Protein AF-A0A820Y5J4-F1 (afdb_monomer_lite)

Sequence (130 aa):
MVLKPSIIKQIATENGFNLQPPRTRYVDPTDKLILEEESQRIELNGNIDINQFVTGIVIAVHGYENDRGVFIVKDYCFKDLSIPKTLSPPKEDKYILFASGFLLSESSVIFNQLECLVNSLTQPTNIQSE

Structure (mmCIF, N/CA/C/O backbone):
data_AF-A0A820Y5J4-F1
#
_entry.id   AF-A0A820Y5J4-F1
#
loop_
_atom_site.group_PDB
_atom_site.id
_atom_site.type_symbol
_atom_site.label_atom_id
_atom_site.label_alt_id
_atom_site.label_comp_id
_atom_site.label_asym_id
_atom_site.label_entity_id
_atom_site.label_seq_id
_atom_site.pdbx_PDB_ins_code
_atom_site.Cartn_x
_atom_site.Cartn_y
_atom_site.Cartn_z
_atom_site.occupancy
_atom_site.B_iso_or_equiv
_atom_site.auth_seq_id
_atom_site.auth_comp_id
_atom_site.auth_asym_id
_atom_site.auth_atom_id
_atom_site.pdbx_PDB_model_num
ATOM 1 N N . MET A 1 1 ? 6.066 6.875 -13.560 1.00 80.50 1 MET A N 1
ATOM 2 C CA . MET A 1 1 ? 6.042 7.743 -12.358 1.00 80.50 1 MET A CA 1
ATOM 3 C C . MET A 1 1 ? 6.378 9.188 -12.710 1.00 80.50 1 MET A C 1
ATOM 5 O O . MET A 1 1 ? 7.382 9.728 -12.249 1.00 80.50 1 MET A O 1
ATOM 9 N N . VAL A 1 2 ? 5.555 9.832 -13.541 1.00 85.88 2 VAL A N 1
ATOM 10 C CA . VAL A 1 2 ? 5.797 11.224 -13.973 1.00 8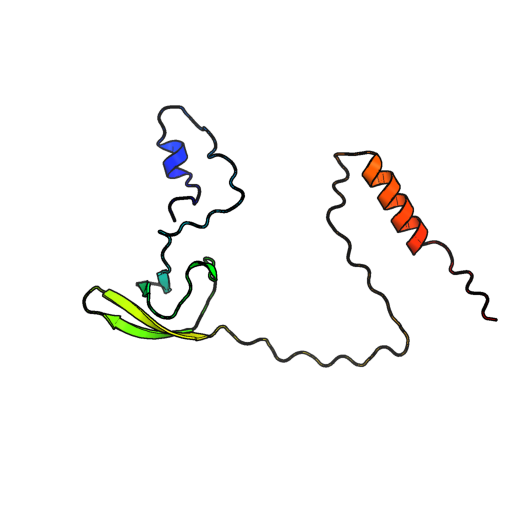5.88 2 VAL A CA 1
ATOM 11 C C . VAL A 1 2 ? 5.416 12.220 -12.876 1.00 85.88 2 VAL A C 1
ATOM 13 O O . VAL A 1 2 ? 6.133 13.196 -12.653 1.00 85.88 2 VAL A O 1
ATOM 16 N N . LEU A 1 3 ? 4.324 11.941 -12.160 1.00 89.50 3 LEU A N 1
ATOM 17 C CA . LEU A 1 3 ? 3.755 12.831 -11.145 1.00 89.50 3 LEU A CA 1
ATOM 18 C C . LEU A 1 3 ? 4.460 12.752 -9.784 1.00 89.50 3 LEU A C 1
ATOM 20 O O . LEU A 1 3 ? 4.257 13.637 -8.950 1.00 89.50 3 LEU A O 1
ATOM 24 N N . LYS A 1 4 ? 5.289 11.723 -9.552 1.00 89.88 4 LYS A N 1
ATOM 25 C CA . LYS A 1 4 ? 6.050 11.554 -8.307 1.00 89.88 4 LYS A CA 1
ATOM 26 C C . LYS A 1 4 ? 7.000 12.746 -8.102 1.00 89.88 4 LYS A C 1
ATOM 28 O O . LYS A 1 4 ? 7.814 13.025 -8.991 1.00 89.88 4 LYS A O 1
ATOM 33 N N . PRO A 1 5 ? 6.952 13.425 -6.941 1.00 89.38 5 PRO A N 1
ATOM 34 C CA . PRO A 1 5 ? 7.845 14.537 -6.661 1.00 89.38 5 PRO A CA 1
ATOM 35 C C . PRO A 1 5 ? 9.298 14.059 -6.596 1.00 89.38 5 PRO A C 1
ATOM 37 O O . PRO A 1 5 ? 9.600 12.949 -6.160 1.00 89.38 5 PRO A O 1
ATOM 40 N N . SER A 1 6 ? 10.210 14.910 -7.055 1.00 87.19 6 SER A N 1
ATOM 41 C CA . SER A 1 6 ? 11.637 14.611 -7.146 1.00 87.19 6 SER A CA 1
ATOM 42 C C . SER A 1 6 ? 12.437 15.819 -6.690 1.00 87.19 6 SER A C 1
ATOM 44 O O . SER A 1 6 ? 12.337 16.895 -7.284 1.00 87.19 6 SER A O 1
ATOM 46 N N . ILE A 1 7 ? 13.257 15.607 -5.659 1.00 86.94 7 ILE A N 1
ATOM 47 C CA . ILE A 1 7 ? 14.169 16.619 -5.114 1.00 86.94 7 ILE A CA 1
ATOM 48 C C . ILE A 1 7 ? 15.174 17.051 -6.191 1.00 86.94 7 ILE A C 1
ATOM 50 O O . ILE A 1 7 ? 15.429 18.237 -6.352 1.00 86.94 7 ILE A O 1
ATOM 54 N N . ILE A 1 8 ? 15.676 16.111 -6.999 1.00 86.19 8 ILE A N 1
ATOM 55 C CA . ILE A 1 8 ? 16.609 16.419 -8.092 1.00 86.19 8 ILE A CA 1
ATOM 56 C C . ILE A 1 8 ? 15.966 17.347 -9.127 1.00 86.19 8 ILE A C 1
ATOM 58 O O . ILE A 1 8 ? 16.567 18.352 -9.494 1.00 86.19 8 ILE A O 1
ATOM 62 N N . LYS A 1 9 ? 14.723 17.072 -9.553 1.00 83.38 9 LYS A N 1
ATOM 63 C CA . LYS A 1 9 ? 13.996 17.966 -10.478 1.00 83.38 9 LYS A CA 1
ATOM 64 C C . LYS A 1 9 ? 13.747 19.347 -9.867 1.00 83.38 9 LYS A C 1
ATOM 66 O O . LYS A 1 9 ? 13.798 20.347 -10.573 1.00 83.38 9 LYS A O 1
ATOM 71 N N . GLN A 1 10 ? 13.482 19.398 -8.564 1.00 79.25 10 GLN A N 1
ATOM 72 C CA . GLN A 1 10 ? 13.271 20.649 -7.842 1.00 79.25 10 GLN A CA 1
ATOM 73 C C . GLN A 1 10 ? 14.546 21.503 -7.799 1.00 79.25 10 GLN A C 1
ATOM 75 O O . GLN A 1 10 ? 14.477 22.694 -8.072 1.00 79.25 10 GLN A O 1
ATOM 80 N N . ILE A 1 11 ? 15.702 20.898 -7.506 1.00 82.31 11 ILE A N 1
ATOM 81 C CA . ILE A 1 11 ? 16.999 21.593 -7.473 1.00 82.31 11 ILE A CA 1
ATOM 82 C C . ILE A 1 11 ? 17.437 22.025 -8.878 1.00 82.31 11 ILE A C 1
ATOM 84 O O . ILE A 1 11 ? 18.002 23.099 -9.039 1.00 82.31 11 ILE A O 1
ATOM 88 N N . ALA A 1 12 ? 17.171 21.205 -9.897 1.00 82.31 12 ALA A N 1
ATOM 89 C CA . ALA A 1 12 ? 17.562 21.486 -11.277 1.00 82.31 12 ALA A CA 1
ATOM 90 C C . ALA A 1 12 ? 16.776 22.640 -11.932 1.00 82.31 12 ALA A C 1
ATOM 92 O O . ALA A 1 12 ? 17.120 23.059 -13.033 1.00 82.31 12 ALA A O 1
ATOM 93 N N . THR A 1 13 ? 15.712 23.140 -11.298 1.00 73.12 13 THR A N 1
ATOM 94 C CA . THR A 1 13 ? 14.913 24.243 -11.843 1.00 73.12 13 THR A CA 1
ATOM 95 C C . THR A 1 13 ? 15.603 25.577 -11.544 1.00 73.12 13 THR A C 1
ATOM 97 O O . THR A 1 13 ? 15.842 25.909 -10.386 1.00 73.12 13 THR A O 1
ATOM 100 N N . GLU A 1 14 ? 15.885 26.363 -12.586 1.00 65.56 14 GLU A N 1
ATOM 101 C CA . GLU A 1 14 ? 16.696 27.598 -12.542 1.00 65.56 14 GLU A CA 1
ATOM 102 C C . GLU A 1 14 ? 16.173 28.683 -11.574 1.00 65.56 14 GLU A C 1
ATOM 104 O O . GLU A 1 14 ? 16.929 29.548 -11.141 1.00 65.56 14 GLU A O 1
ATOM 109 N N . ASN A 1 15 ? 14.899 28.611 -11.168 1.00 62.25 15 ASN A N 1
ATOM 110 C CA . ASN A 1 15 ? 14.206 29.641 -10.382 1.00 62.25 15 ASN A CA 1
ATOM 111 C C . ASN A 1 15 ? 14.178 29.389 -8.858 1.00 62.25 15 ASN A C 1
ATOM 113 O O . ASN A 1 15 ? 13.320 29.933 -8.159 1.00 62.25 15 ASN A O 1
ATOM 117 N N . GLY A 1 16 ? 15.086 28.569 -8.323 1.00 59.28 16 GLY A N 1
ATOM 118 C CA . GLY A 1 16 ? 15.138 28.251 -6.892 1.00 59.28 16 GLY A CA 1
ATOM 119 C C . GLY A 1 16 ? 14.033 27.288 -6.440 1.00 59.28 16 GLY A C 1
ATOM 120 O O . GLY A 1 16 ? 13.238 26.818 -7.253 1.00 59.28 16 GLY A O 1
ATOM 121 N N . PHE A 1 17 ? 14.023 26.973 -5.135 1.00 66.94 17 PHE A N 1
ATOM 122 C CA . PHE A 1 17 ? 13.242 25.932 -4.437 1.00 66.94 17 PHE A CA 1
ATOM 123 C C . PHE A 1 17 ? 11.705 26.057 -4.531 1.00 66.94 17 PHE A C 1
ATOM 125 O O . PHE A 1 17 ? 11.007 25.969 -3.522 1.00 66.94 17 PHE A O 1
ATOM 132 N N . ASN A 1 18 ? 11.136 26.221 -5.719 1.00 68.00 18 ASN A N 1
ATOM 133 C CA . ASN A 1 18 ? 9.699 26.164 -5.910 1.00 68.00 18 ASN A CA 1
ATOM 134 C C . ASN A 1 18 ? 9.237 24.744 -5.589 1.00 68.00 18 ASN A C 1
ATOM 136 O O . ASN A 1 18 ? 9.593 23.777 -6.269 1.00 68.00 18 ASN A O 1
ATOM 140 N N . LEU A 1 19 ? 8.491 24.618 -4.493 1.00 70.50 19 LEU A N 1
ATOM 141 C CA . LEU A 1 19 ? 7.892 23.357 -4.092 1.00 70.50 19 LEU A CA 1
ATOM 142 C C . LEU A 1 19 ? 6.984 22.883 -5.224 1.00 70.50 19 LEU A C 1
ATOM 144 O O . LEU A 1 19 ? 6.183 23.648 -5.764 1.00 70.50 19 LEU A O 1
ATOM 148 N N . GLN A 1 20 ? 7.115 21.610 -5.590 1.00 75.44 20 GLN A N 1
ATOM 149 C CA . GLN A 1 20 ? 6.171 21.015 -6.526 1.00 75.44 20 GLN A CA 1
ATOM 150 C C . GLN A 1 20 ? 4.764 21.102 -5.913 1.00 75.44 20 GLN A C 1
ATOM 152 O O . GLN A 1 20 ? 4.627 20.847 -4.713 1.00 75.44 20 GLN A O 1
ATOM 157 N N . PRO A 1 21 ? 3.729 21.461 -6.695 1.00 77.38 21 PRO A N 1
ATOM 158 C CA . PRO A 1 21 ? 2.399 21.690 -6.151 1.00 77.38 21 PRO A CA 1
ATOM 159 C C . PRO A 1 21 ? 1.881 20.429 -5.446 1.00 77.38 21 PRO A C 1
ATOM 161 O O . PRO A 1 21 ? 2.097 19.319 -5.955 1.00 77.38 21 PRO A O 1
ATOM 164 N N . PRO A 1 22 ? 1.196 20.576 -4.297 1.00 81.62 22 PRO A N 1
ATOM 165 C CA . PRO A 1 22 ? 0.586 19.447 -3.617 1.00 81.62 22 PRO A CA 1
ATOM 166 C C . PRO A 1 22 ? -0.443 18.803 -4.547 1.00 81.62 22 PRO A C 1
ATOM 168 O O . PRO A 1 22 ? -1.275 19.479 -5.154 1.00 81.62 22 PRO A O 1
ATOM 171 N N . ARG A 1 23 ? -0.364 17.479 -4.686 1.00 87.06 23 ARG A N 1
ATOM 172 C CA . ARG A 1 23 ? -1.282 16.694 -5.514 1.00 87.06 23 ARG A CA 1
ATOM 173 C C . ARG A 1 23 ? -2.159 15.833 -4.623 1.00 87.06 23 ARG A C 1
ATOM 175 O O . ARG A 1 23 ? -1.685 15.271 -3.642 1.00 87.06 23 ARG A O 1
ATOM 182 N N . THR A 1 24 ? -3.419 15.680 -5.013 1.00 91.44 24 THR A N 1
ATOM 183 C CA . THR A 1 24 ? -4.352 14.750 -4.361 1.00 91.44 24 THR A CA 1
ATOM 184 C C . THR A 1 24 ? -4.028 13.289 -4.677 1.00 91.44 24 THR A C 1
ATOM 186 O O . THR A 1 24 ? -4.338 12.408 -3.884 1.00 91.44 24 THR A O 1
ATOM 189 N N . ARG A 1 25 ? -3.388 13.021 -5.824 1.00 90.31 25 ARG A N 1
ATOM 190 C CA . ARG A 1 25 ? -2.928 11.693 -6.251 1.00 90.31 25 ARG A CA 1
ATOM 191 C C . ARG A 1 25 ? -1.666 11.782 -7.106 1.00 90.31 25 ARG A C 1
ATOM 193 O O . ARG A 1 25 ? -1.430 12.793 -7.766 1.00 90.31 25 ARG A O 1
ATOM 200 N N . TYR A 1 26 ? -0.900 10.695 -7.126 1.00 91.69 26 TYR A N 1
ATOM 201 C CA . TYR A 1 26 ? 0.340 10.568 -7.904 1.00 91.69 26 TYR A CA 1
ATOM 202 C C . TYR A 1 26 ? 0.269 9.520 -9.022 1.00 91.69 26 TYR A C 1
ATOM 204 O O . TYR A 1 26 ? 1.283 9.276 -9.666 1.00 91.69 26 TYR A O 1
ATOM 212 N N . VAL A 1 27 ? -0.907 8.923 -9.239 1.00 91.75 27 VAL A N 1
ATOM 213 C CA . VAL A 1 27 ? -1.144 7.896 -10.263 1.00 91.75 27 VAL A CA 1
ATOM 214 C C . VAL A 1 27 ? -1.241 8.538 -11.642 1.00 91.75 27 VAL A C 1
ATOM 216 O O . VAL A 1 27 ? -1.969 9.521 -11.813 1.00 91.75 27 VAL A O 1
ATOM 219 N N . ASP A 1 28 ? -0.543 7.958 -12.611 1.00 92.00 28 ASP A N 1
ATOM 220 C CA . ASP A 1 28 ? -0.551 8.357 -14.014 1.00 92.00 28 ASP A CA 1
ATOM 221 C C . ASP A 1 28 ? -0.739 7.130 -14.935 1.00 92.00 28 ASP A C 1
ATOM 223 O O . ASP A 1 28 ? -0.152 6.083 -14.666 1.00 92.00 28 ASP A O 1
ATOM 227 N N . PRO A 1 29 ? -1.497 7.225 -16.048 1.00 89.44 29 PRO A N 1
ATOM 228 C CA . PRO A 1 29 ? -1.67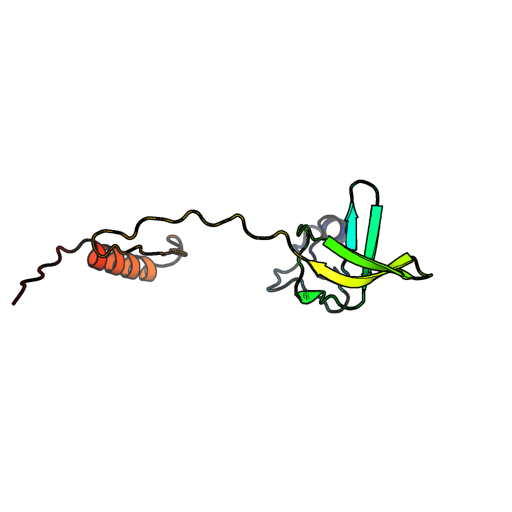2 6.111 -16.990 1.00 89.44 29 PRO A CA 1
ATOM 229 C C . PRO A 1 29 ? -0.372 5.588 -17.619 1.00 89.44 29 PRO A C 1
ATOM 231 O O . PRO A 1 29 ? -0.357 4.494 -18.176 1.00 89.44 29 PRO A O 1
ATOM 234 N N . THR A 1 30 ? 0.708 6.372 -17.569 1.00 92.69 30 THR A N 1
ATOM 235 C CA . THR A 1 30 ? 2.041 5.996 -18.066 1.00 92.69 30 THR A CA 1
ATOM 236 C C . THR A 1 30 ? 2.937 5.378 -16.988 1.00 92.69 30 THR A C 1
ATOM 238 O O . THR A 1 30 ? 4.125 5.132 -17.226 1.00 92.69 30 THR A O 1
ATOM 241 N N . ASP A 1 31 ? 2.408 5.151 -15.782 1.00 93.94 31 ASP A N 1
ATOM 242 C CA . ASP A 1 31 ? 3.122 4.437 -14.731 1.00 93.94 31 ASP A CA 1
ATOM 243 C C . ASP A 1 31 ? 3.393 2.982 -15.124 1.00 93.94 31 ASP A C 1
ATOM 245 O O . ASP A 1 31 ? 2.711 2.390 -15.955 1.00 93.94 31 ASP A O 1
ATOM 249 N N . LYS A 1 32 ? 4.455 2.421 -14.544 1.00 94.94 32 LYS A N 1
ATOM 250 C CA . LYS A 1 32 ? 4.953 1.079 -14.841 1.00 94.94 32 LYS A CA 1
ATOM 251 C C . LYS A 1 32 ? 5.194 0.336 -13.543 1.00 94.94 32 LYS A C 1
ATOM 253 O O . LYS A 1 32 ? 5.691 0.936 -12.585 1.00 94.94 32 LYS A O 1
ATOM 258 N N . LEU A 1 33 ? 4.907 -0.961 -13.543 1.00 95.94 33 LEU A N 1
ATOM 259 C CA . LEU A 1 33 ? 5.299 -1.856 -12.464 1.00 95.94 33 LEU A CA 1
ATOM 260 C C . LEU A 1 33 ? 6.658 -2.467 -12.777 1.00 95.94 33 LEU A C 1
ATOM 262 O O . LEU A 1 33 ? 6.912 -2.936 -13.883 1.00 95.94 33 LEU A O 1
ATOM 266 N N . ILE A 1 34 ? 7.537 -2.436 -11.785 1.00 95.94 34 ILE A N 1
ATOM 267 C CA . ILE A 1 34 ? 8.868 -3.024 -11.856 1.00 95.94 34 ILE A CA 1
ATOM 268 C C . ILE A 1 34 ? 8.980 -3.962 -10.665 1.00 95.94 34 ILE A C 1
ATOM 270 O O . ILE A 1 34 ? 8.771 -3.536 -9.528 1.00 95.94 34 ILE A O 1
ATOM 274 N N . LEU A 1 35 ? 9.293 -5.225 -10.935 1.00 96.12 35 LEU A N 1
ATOM 275 C CA . LEU A 1 35 ? 9.686 -6.172 -9.907 1.00 96.12 35 LEU A CA 1
ATOM 276 C C . LEU A 1 35 ? 11.172 -5.972 -9.629 1.00 96.12 35 LEU A C 1
ATOM 278 O O . LEU A 1 35 ? 11.989 -6.037 -10.547 1.00 96.12 35 LEU A O 1
ATOM 282 N N . GLU A 1 36 ? 11.499 -5.695 -8.374 1.00 96.62 36 GLU A N 1
ATOM 283 C CA . GLU A 1 36 ? 12.860 -5.458 -7.910 1.00 96.62 36 GLU A CA 1
ATOM 284 C C . GLU A 1 36 ? 13.271 -6.568 -6.944 1.00 96.62 36 GLU A C 1
ATOM 286 O O . GLU A 1 36 ? 12.552 -6.881 -5.996 1.00 96.62 36 GLU A O 1
ATOM 291 N N . GLU A 1 37 ? 14.434 -7.150 -7.210 1.00 91.00 37 GLU A N 1
ATOM 292 C CA . GLU A 1 37 ? 15.163 -8.057 -6.326 1.00 91.00 37 GLU A CA 1
ATOM 293 C C . GLU A 1 37 ? 16.509 -7.397 -5.955 1.00 91.00 37 GLU A C 1
ATOM 295 O O . GLU A 1 37 ? 16.764 -6.255 -6.341 1.00 91.00 37 GLU A O 1
ATOM 300 N N . GLU A 1 38 ? 17.379 -8.061 -5.192 1.00 91.00 38 GLU A N 1
ATOM 301 C CA . GLU A 1 38 ? 18.603 -7.445 -4.649 1.00 91.00 38 GLU A CA 1
ATOM 302 C C . GLU A 1 38 ? 19.521 -6.845 -5.725 1.00 91.00 38 GLU A C 1
ATOM 304 O O . GLU A 1 38 ? 20.147 -5.808 -5.505 1.00 91.00 38 GLU A O 1
ATOM 309 N N . SER A 1 39 ? 19.601 -7.486 -6.893 1.00 91.00 39 SER A N 1
ATOM 310 C CA . SER A 1 39 ? 20.523 -7.093 -7.968 1.00 91.00 39 SER A CA 1
ATOM 311 C C . SER A 1 39 ? 19.848 -6.816 -9.311 1.00 91.00 39 SER A C 1
ATOM 313 O O . SER A 1 39 ? 20.510 -6.379 -10.253 1.00 91.00 39 SER A O 1
ATOM 315 N N . GLN A 1 40 ? 18.542 -7.070 -9.424 1.00 91.19 40 GLN A N 1
ATOM 316 C CA . GLN A 1 40 ? 17.845 -7.117 -10.706 1.00 91.19 40 GLN A CA 1
ATOM 317 C C . GLN A 1 40 ? 16.497 -6.407 -10.658 1.00 91.19 40 GLN A C 1
ATOM 319 O O . GLN A 1 40 ? 15.823 -6.345 -9.631 1.00 91.19 40 GLN A O 1
ATOM 324 N N . ARG A 1 41 ? 16.107 -5.860 -11.812 1.00 95.19 41 ARG A N 1
ATOM 325 C CA . ARG A 1 41 ? 14.829 -5.180 -12.019 1.00 95.19 41 ARG A CA 1
ATOM 326 C C . ARG A 1 41 ? 14.241 -5.598 -13.355 1.00 95.19 41 ARG A C 1
ATOM 328 O O . ARG A 1 41 ? 14.936 -5.522 -14.365 1.00 95.19 41 ARG A O 1
ATOM 335 N N . ILE A 1 42 ? 12.967 -5.972 -13.360 1.00 95.38 42 ILE A N 1
ATOM 336 C CA . ILE A 1 42 ? 12.244 -6.354 -14.576 1.00 95.38 42 ILE A CA 1
ATOM 337 C C . ILE A 1 42 ? 10.878 -5.667 -14.635 1.00 95.38 42 ILE A C 1
ATOM 339 O O . ILE A 1 42 ? 10.170 -5.576 -13.632 1.00 95.38 42 ILE A O 1
ATOM 343 N N . GLU A 1 43 ? 10.515 -5.135 -15.804 1.00 96.50 43 GLU A N 1
ATOM 344 C CA . GLU A 1 43 ? 9.199 -4.522 -16.026 1.00 96.50 43 GLU A CA 1
ATOM 345 C C . GLU A 1 43 ? 8.119 -5.612 -16.074 1.00 96.50 43 GLU A C 1
ATOM 347 O O . GLU A 1 43 ? 8.295 -6.628 -16.746 1.00 96.50 43 GLU A O 1
ATOM 352 N N . LEU A 1 44 ? 7.004 -5.396 -15.373 1.00 97.00 44 LEU A N 1
ATOM 353 C CA . LEU A 1 44 ? 5.851 -6.296 -15.361 1.00 97.00 44 LEU A CA 1
ATOM 354 C C . LEU A 1 44 ? 4.752 -5.764 -16.283 1.00 97.00 44 LEU A C 1
ATOM 356 O O . LEU A 1 44 ? 4.350 -4.611 -16.154 1.00 97.00 44 LEU A O 1
ATOM 360 N N . ASN A 1 45 ? 4.220 -6.627 -17.147 1.00 95.94 45 ASN A N 1
ATOM 361 C CA . ASN A 1 45 ? 3.045 -6.379 -17.988 1.00 95.94 45 ASN A CA 1
ATOM 362 C C . ASN A 1 45 ? 2.138 -7.623 -18.013 1.00 95.94 45 ASN A C 1
ATOM 364 O O . ASN A 1 45 ? 2.502 -8.671 -17.491 1.00 95.94 45 ASN A O 1
ATOM 368 N N . GLY A 1 46 ? 0.967 -7.545 -18.649 1.00 95.88 46 GLY A N 1
ATOM 369 C CA . GLY A 1 46 ? 0.049 -8.683 -18.790 1.00 95.88 46 GLY A CA 1
ATOM 370 C C . GLY A 1 46 ? -1.126 -8.611 -17.817 1.00 95.88 46 GLY A C 1
ATOM 371 O O . GLY A 1 46 ? -1.756 -7.564 -17.701 1.00 95.88 46 GLY A O 1
ATOM 372 N N . ASN A 1 47 ? -1.445 -9.723 -17.150 1.00 96.69 47 ASN A N 1
ATOM 373 C CA . ASN A 1 47 ? -2.594 -9.834 -16.246 1.00 96.69 47 ASN A CA 1
ATOM 374 C C . ASN A 1 47 ? -2.291 -9.243 -14.854 1.00 96.69 47 ASN A C 1
ATOM 376 O O . ASN A 1 47 ? -2.256 -9.956 -13.853 1.00 96.69 47 ASN A O 1
ATOM 380 N N . ILE A 1 48 ? -2.001 -7.942 -14.802 1.00 95.56 48 ILE A N 1
ATOM 381 C CA . ILE A 1 48 ? -1.706 -7.204 -13.570 1.00 95.56 48 ILE A CA 1
ATOM 382 C C . ILE A 1 48 ? -2.158 -5.743 -13.721 1.00 95.56 48 ILE A C 1
ATOM 384 O O . ILE A 1 48 ? -1.795 -5.071 -14.685 1.00 95.56 48 ILE A O 1
ATOM 388 N N . ASP A 1 49 ? -2.976 -5.245 -12.790 1.00 93.62 49 ASP A N 1
ATOM 389 C CA . ASP A 1 49 ? -3.498 -3.870 -12.842 1.00 93.62 49 ASP A CA 1
ATOM 390 C C . ASP A 1 49 ? -2.558 -2.899 -12.124 1.00 93.62 49 ASP A C 1
ATOM 392 O O . ASP A 1 49 ? -2.498 -2.878 -10.898 1.00 93.62 49 ASP A O 1
ATOM 396 N N . ILE A 1 50 ? -1.870 -2.049 -12.889 1.00 91.75 50 ILE A N 1
ATOM 397 C CA . ILE A 1 50 ? -0.906 -1.053 -12.393 1.00 91.75 50 ILE A CA 1
ATOM 398 C C . ILE A 1 50 ? -1.501 -0.163 -11.289 1.00 91.75 50 ILE A C 1
ATOM 400 O O . ILE A 1 50 ? -0.793 0.201 -10.352 1.00 91.75 50 ILE A O 1
ATOM 404 N N . ASN A 1 51 ? -2.800 0.148 -11.349 1.00 91.06 51 ASN A N 1
ATOM 405 C CA . ASN A 1 51 ? -3.444 1.055 -10.395 1.00 91.06 51 ASN A CA 1
ATOM 406 C C . ASN A 1 51 ? -3.734 0.413 -9.029 1.00 91.06 51 ASN A C 1
ATOM 408 O O . ASN A 1 51 ? -4.081 1.129 -8.088 1.00 91.06 51 ASN A O 1
ATOM 412 N N . GLN A 1 52 ? -3.611 -0.912 -8.907 1.00 91.69 52 GLN A N 1
ATOM 413 C CA . GLN A 1 52 ? -3.865 -1.647 -7.661 1.00 91.69 52 GLN A CA 1
ATOM 414 C C . GLN A 1 52 ? -2.604 -1.885 -6.826 1.00 91.69 52 GLN A C 1
ATOM 416 O O . GLN A 1 52 ? -2.699 -2.364 -5.696 1.00 91.69 52 GLN A O 1
ATOM 421 N N . PHE A 1 53 ? -1.427 -1.539 -7.347 1.00 94.50 53 PHE A N 1
ATOM 422 C CA . PHE A 1 53 ? -0.159 -1.741 -6.655 1.00 94.50 53 PHE A CA 1
ATOM 423 C C . PHE A 1 53 ? 0.456 -0.417 -6.222 1.00 94.50 53 PHE A C 1
ATOM 425 O O . PHE A 1 53 ? 0.343 0.614 -6.883 1.00 94.50 53 PHE A O 1
ATOM 432 N N . VAL A 1 54 ? 1.176 -0.469 -5.104 1.00 94.50 54 VAL A N 1
ATOM 433 C CA . VAL A 1 54 ? 2.040 0.614 -4.637 1.00 94.50 54 VAL A CA 1
ATOM 434 C C . VAL A 1 54 ? 3.463 0.095 -4.467 1.00 94.50 54 VAL A C 1
ATOM 436 O O . VAL A 1 54 ? 3.692 -1.100 -4.276 1.00 94.50 54 VAL A O 1
ATOM 439 N N . THR A 1 55 ? 4.443 0.994 -4.538 1.00 94.12 55 THR A N 1
ATOM 440 C CA . THR A 1 55 ? 5.844 0.633 -4.297 1.00 94.12 55 THR A CA 1
ATOM 441 C C . THR A 1 55 ? 6.022 0.077 -2.880 1.00 94.12 55 THR A C 1
ATOM 443 O O . THR A 1 55 ? 5.523 0.664 -1.923 1.00 94.12 55 THR A O 1
ATOM 446 N N . GLY A 1 56 ? 6.771 -1.022 -2.748 1.00 93.81 56 GLY A N 1
ATOM 447 C CA . GLY A 1 56 ? 7.104 -1.649 -1.462 1.00 93.81 56 GLY A CA 1
ATOM 448 C C . GLY A 1 56 ? 6.278 -2.889 -1.111 1.00 93.81 56 GLY A C 1
ATOM 449 O O . GLY A 1 56 ? 6.561 -3.529 -0.100 1.00 93.81 56 GLY A O 1
ATOM 450 N N . ILE A 1 57 ? 5.287 -3.260 -1.928 1.00 94.19 57 ILE A N 1
ATOM 451 C CA . ILE A 1 57 ? 4.582 -4.536 -1.761 1.00 94.19 57 ILE A CA 1
ATOM 452 C C . ILE A 1 57 ? 5.479 -5.681 -2.243 1.00 94.19 57 ILE A C 1
ATOM 454 O O . ILE A 1 57 ? 6.000 -5.645 -3.356 1.00 94.19 57 ILE A O 1
ATOM 458 N N . VAL A 1 58 ? 5.601 -6.719 -1.416 1.00 94.19 58 VAL A N 1
ATOM 459 C CA . VAL A 1 58 ? 6.234 -7.989 -1.786 1.00 94.19 58 VAL A CA 1
ATOM 460 C C . VAL A 1 58 ? 5.156 -8.960 -2.258 1.00 94.19 58 VAL A C 1
ATOM 462 O O . VAL A 1 58 ? 4.210 -9.247 -1.521 1.00 94.19 58 VAL A O 1
ATOM 465 N N . ILE A 1 59 ? 5.311 -9.468 -3.478 1.00 95.12 59 ILE A N 1
ATOM 466 C CA . ILE A 1 59 ? 4.400 -10.424 -4.114 1.00 95.12 59 ILE A CA 1
ATOM 467 C C . ILE A 1 59 ? 5.190 -11.555 -4.762 1.00 95.12 59 ILE A C 1
ATOM 469 O O . ILE A 1 59 ? 6.360 -11.383 -5.103 1.00 95.12 59 ILE A O 1
ATOM 473 N N . ALA A 1 60 ? 4.531 -12.689 -4.982 1.00 95.81 60 ALA A N 1
ATOM 474 C CA . ALA A 1 60 ? 5.007 -13.687 -5.927 1.00 95.81 60 ALA A CA 1
ATOM 475 C C . ALA A 1 60 ? 4.303 -13.477 -7.272 1.00 95.81 60 ALA A C 1
ATOM 477 O O . ALA A 1 60 ? 3.092 -13.256 -7.316 1.00 95.81 60 ALA A O 1
ATOM 478 N N . VAL A 1 61 ? 5.059 -13.554 -8.365 1.00 96.31 61 VAL A N 1
ATOM 479 C CA . VAL A 1 61 ? 4.535 -13.457 -9.732 1.00 96.31 61 VAL A CA 1
ATOM 480 C C . VAL A 1 61 ? 4.834 -14.737 -10.501 1.00 96.31 61 VAL A C 1
ATOM 482 O O . VAL A 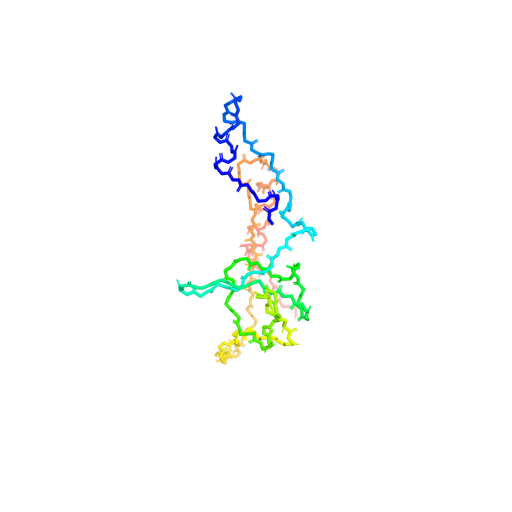1 61 ? 5.908 -15.320 -10.369 1.00 96.31 61 VAL A O 1
ATOM 485 N N . HIS A 1 62 ? 3.887 -15.168 -11.327 1.00 97.56 62 HIS A N 1
ATOM 486 C CA . HIS A 1 62 ? 4.027 -16.310 -12.219 1.00 97.56 62 HIS A CA 1
ATOM 487 C C . HIS A 1 62 ? 3.770 -15.873 -13.662 1.00 97.56 62 HIS A C 1
ATOM 489 O O . HIS A 1 62 ? 2.772 -15.218 -13.975 1.00 97.56 62 HIS A O 1
ATOM 495 N N . GLY A 1 63 ? 4.684 -16.223 -14.563 1.00 97.44 63 GLY A N 1
ATOM 496 C CA . GLY A 1 63 ? 4.695 -15.689 -15.917 1.00 97.44 63 GLY A CA 1
ATOM 497 C C . GLY A 1 63 ? 5.922 -16.120 -16.707 1.00 97.44 63 GLY A C 1
ATOM 498 O O . GLY A 1 63 ? 6.526 -17.149 -16.411 1.00 97.44 63 GLY A O 1
ATOM 499 N N . TYR A 1 64 ? 6.257 -15.349 -17.736 1.00 97.00 64 TYR A N 1
ATOM 500 C CA . TYR A 1 64 ? 7.414 -15.592 -18.594 1.00 97.00 64 TYR A CA 1
ATOM 501 C C . TYR A 1 64 ? 8.001 -14.277 -19.102 1.00 97.00 64 TYR A C 1
ATOM 503 O O . TYR A 1 64 ? 7.290 -13.286 -19.247 1.00 97.00 64 TYR A O 1
ATOM 511 N N . GLU A 1 65 ? 9.292 -14.275 -19.404 1.00 96.50 65 GLU A N 1
ATOM 512 C CA . GLU A 1 65 ? 9.961 -13.151 -20.056 1.00 96.50 65 GLU A CA 1
ATOM 513 C C . GLU A 1 65 ? 9.721 -13.191 -21.572 1.00 96.50 65 GLU A C 1
ATOM 515 O O . GLU A 1 65 ? 9.743 -14.259 -22.185 1.00 96.50 65 GLU A O 1
ATOM 520 N N . ASN A 1 66 ? 9.455 -12.034 -22.179 1.00 94.75 66 ASN A N 1
ATOM 521 C CA . ASN A 1 66 ? 9.368 -11.900 -23.633 1.00 94.75 66 ASN A CA 1
ATOM 522 C C . ASN A 1 66 ? 10.713 -11.477 -24.252 1.00 94.75 66 ASN A C 1
ATOM 524 O O . ASN A 1 66 ? 11.625 -11.042 -23.556 1.00 94.75 66 ASN A O 1
ATOM 528 N N . ASP A 1 67 ? 10.802 -11.486 -25.583 1.00 94.56 67 ASP A N 1
ATOM 529 C CA . ASP A 1 67 ? 12.028 -11.131 -26.326 1.00 94.56 67 ASP A CA 1
ATOM 530 C C . ASP A 1 67 ? 12.523 -9.683 -26.111 1.00 94.56 67 ASP A C 1
ATOM 532 O O . ASP A 1 67 ? 13.570 -9.294 -26.624 1.00 94.56 67 ASP A O 1
ATOM 536 N N . ARG A 1 68 ? 11.759 -8.848 -25.394 1.00 92.44 68 ARG A N 1
ATOM 537 C CA . ARG A 1 68 ? 12.090 -7.449 -25.083 1.00 92.44 68 ARG A CA 1
ATOM 538 C C . ARG A 1 68 ? 12.567 -7.253 -23.642 1.00 92.44 68 ARG A C 1
ATOM 540 O O . ARG A 1 68 ? 12.736 -6.106 -23.234 1.00 92.44 68 ARG A O 1
ATOM 547 N N . GLY A 1 69 ? 12.745 -8.328 -22.874 1.00 92.38 69 GLY A N 1
ATOM 548 C CA . GLY A 1 69 ? 13.150 -8.253 -21.469 1.00 92.38 69 GLY A CA 1
ATOM 549 C C . GLY A 1 69 ? 12.041 -7.777 -20.528 1.00 92.38 69 GLY A C 1
ATOM 550 O O . GLY A 1 69 ? 12.317 -7.212 -19.472 1.00 92.38 69 GLY A O 1
ATOM 551 N N . VAL A 1 70 ? 10.775 -7.944 -20.924 1.00 96.12 70 VAL A N 1
ATOM 552 C CA . VAL A 1 70 ? 9.602 -7.609 -20.104 1.00 96.12 70 VAL A CA 1
ATOM 553 C C . VAL A 1 70 ? 8.941 -8.897 -19.632 1.00 96.12 70 VAL A C 1
ATOM 555 O O . VAL A 1 70 ? 8.700 -9.809 -20.426 1.00 96.12 70 VAL A O 1
ATOM 558 N N . PHE A 1 71 ? 8.591 -8.957 -18.350 1.00 97.19 71 PHE A N 1
ATOM 559 C CA . PHE A 1 71 ? 7.914 -10.102 -17.760 1.00 97.19 71 PHE A CA 1
ATOM 560 C C . PHE A 1 71 ? 6.401 -10.014 -17.976 1.00 97.19 71 PHE A C 1
ATOM 562 O O . PHE A 1 71 ? 5.738 -9.076 -17.529 1.00 97.19 71 PHE A O 1
ATOM 569 N N . ILE A 1 72 ? 5.843 -11.010 -18.656 1.00 98.00 72 ILE A N 1
ATOM 570 C CA . ILE A 1 72 ? 4.410 -11.156 -18.897 1.00 98.00 72 ILE A CA 1
ATOM 571 C C . ILE A 1 72 ? 3.797 -11.986 -17.769 1.00 98.00 72 ILE A C 1
ATOM 573 O O . ILE A 1 72 ? 3.940 -13.211 -17.716 1.00 98.00 72 ILE A O 1
ATOM 577 N N . VAL A 1 73 ? 3.096 -11.300 -16.869 1.00 97.88 73 VAL A N 1
ATOM 578 C CA . VAL A 1 73 ? 2.382 -11.868 -15.727 1.00 97.88 73 VAL A CA 1
ATOM 579 C C . VAL A 1 73 ? 1.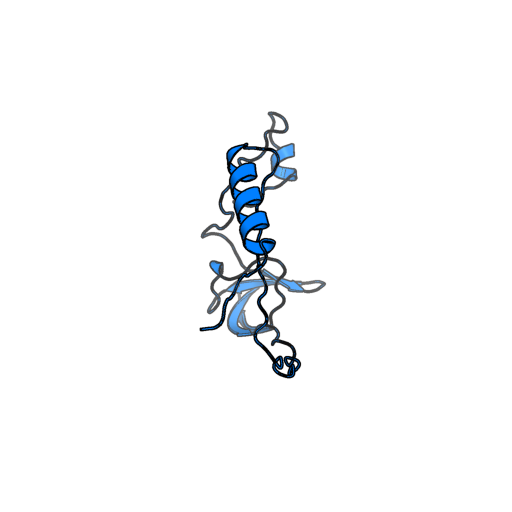150 -12.626 -16.217 1.00 97.88 73 VAL A C 1
ATOM 581 O O . VAL A 1 73 ? 0.298 -12.076 -16.920 1.00 97.88 73 VAL A O 1
ATOM 584 N N . LYS A 1 74 ? 1.056 -13.897 -15.825 1.00 98.19 74 LYS A N 1
ATOM 585 C CA . LYS A 1 74 ? -0.150 -14.723 -15.966 1.00 98.19 74 LYS A CA 1
ATOM 586 C C . LYS A 1 74 ? -0.988 -14.673 -14.694 1.00 98.19 74 LYS A C 1
ATOM 588 O O . LYS A 1 74 ? -2.207 -14.553 -14.779 1.00 98.19 74 LYS A O 1
ATOM 593 N N . ASP A 1 75 ? -0.318 -14.764 -13.548 1.00 97.75 75 ASP A N 1
ATOM 594 C CA . ASP A 1 75 ? -0.936 -14.775 -12.225 1.00 97.75 75 ASP A CA 1
ATOM 595 C C . ASP A 1 75 ? 0.027 -14.214 -11.166 1.00 97.75 75 ASP A C 1
ATOM 597 O O . ASP A 1 75 ? 1.243 -14.175 -11.381 1.00 97.75 75 ASP A O 1
ATOM 601 N N . TYR A 1 76 ? -0.504 -13.781 -10.027 1.00 96.81 76 TYR A N 1
ATOM 602 C CA . TYR A 1 76 ? 0.270 -13.289 -8.890 1.00 96.81 76 TYR A CA 1
ATOM 603 C C . TYR A 1 76 ? -0.454 -13.572 -7.574 1.00 96.81 76 TYR A C 1
ATOM 605 O O . TYR A 1 76 ? -1.679 -13.655 -7.521 1.00 96.81 76 TYR A O 1
ATOM 613 N N . CYS A 1 77 ? 0.298 -13.672 -6.481 1.00 96.06 77 CYS A N 1
ATOM 614 C CA . CYS A 1 77 ? -0.287 -13.791 -5.152 1.00 96.06 77 CYS A CA 1
ATOM 615 C C . CYS A 1 77 ? 0.433 -12.923 -4.120 1.00 96.06 77 CYS A C 1
ATOM 617 O O . CYS A 1 77 ? 1.619 -12.593 -4.235 1.00 96.06 77 CYS A O 1
ATOM 619 N N . PHE A 1 78 ? -0.328 -12.539 -3.098 1.00 95.12 78 PHE A N 1
ATOM 620 C CA . PHE A 1 78 ? 0.177 -11.839 -1.927 1.00 95.12 78 PHE A CA 1
ATOM 621 C C . PHE A 1 78 ? 0.521 -12.845 -0.836 1.00 95.12 78 PHE A C 1
ATOM 623 O O . PHE A 1 78 ? 0.045 -13.978 -0.831 1.00 95.12 78 PHE A O 1
ATOM 630 N N . LYS A 1 79 ? 1.331 -12.409 0.127 1.00 92.62 79 LYS A N 1
ATOM 631 C CA . LYS A 1 79 ? 1.534 -13.184 1.345 1.00 92.62 79 LYS A CA 1
ATOM 632 C C . LYS A 1 79 ? 0.205 -13.317 2.094 1.00 92.62 79 LYS A C 1
ATOM 634 O O . LYS A 1 79 ? -0.420 -12.306 2.413 1.00 92.62 79 LYS A O 1
ATOM 639 N N . ASP A 1 80 ? -0.171 -14.551 2.410 1.00 89.94 80 ASP A N 1
ATOM 640 C CA . ASP A 1 80 ? -1.371 -14.831 3.191 1.00 89.94 80 ASP A CA 1
ATOM 641 C C . ASP A 1 80 ? -1.303 -14.243 4.604 1.00 89.94 80 ASP A C 1
ATOM 643 O O . ASP A 1 80 ? -0.233 -14.017 5.187 1.00 89.94 80 ASP A O 1
ATOM 647 N N . LEU A 1 81 ? -2.488 -14.017 5.173 1.00 88.00 81 LEU A N 1
ATOM 648 C CA . LEU A 1 81 ? -2.630 -13.609 6.561 1.00 88.00 81 LEU A CA 1
ATOM 649 C C . LEU A 1 81 ? -2.155 -14.727 7.491 1.00 88.00 81 LEU A C 1
ATOM 651 O O . LEU A 1 81 ? -2.431 -15.909 7.285 1.00 88.00 81 LEU A O 1
ATOM 655 N N . SER A 1 82 ? -1.484 -14.336 8.571 1.00 87.12 82 SER A N 1
ATOM 656 C CA . SER A 1 82 ? -1.207 -15.254 9.670 1.00 87.12 82 SER A CA 1
ATOM 657 C C . SER A 1 82 ? -2.515 -15.803 10.236 1.00 87.12 82 SER A C 1
ATOM 659 O O . SER A 1 82 ? -3.510 -15.082 10.327 1.00 87.12 82 SER A O 1
ATOM 661 N N . ILE A 1 83 ? -2.485 -17.063 10.673 1.00 87.50 83 ILE A N 1
ATOM 662 C CA . ILE A 1 83 ? -3.638 -17.725 11.287 1.00 87.50 83 ILE A CA 1
ATOM 663 C C . ILE A 1 83 ? -4.145 -16.852 12.450 1.00 87.50 83 ILE A C 1
ATOM 665 O O . ILE A 1 83 ? -3.369 -16.560 13.371 1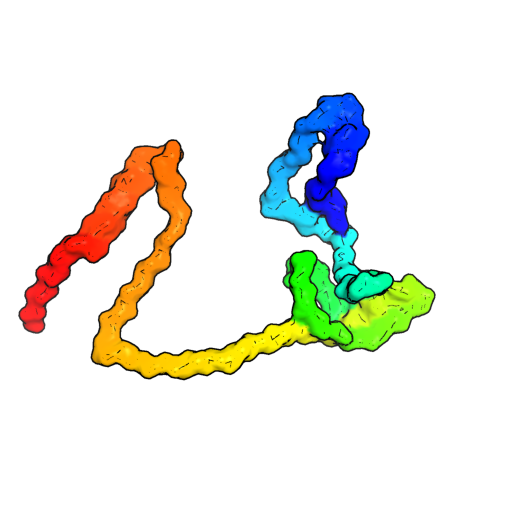.00 87.50 83 ILE A O 1
ATOM 669 N N . PRO A 1 84 ? -5.414 -16.403 12.420 1.00 87.88 84 PRO A N 1
ATOM 670 C CA . PRO A 1 84 ? -5.950 -15.556 13.468 1.00 87.88 84 PRO A CA 1
ATOM 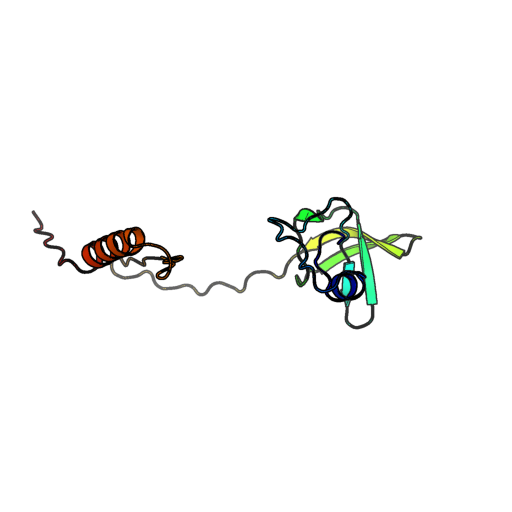671 C C . PRO A 1 84 ? -5.977 -16.327 14.785 1.00 87.88 84 PRO A C 1
ATOM 673 O O . PRO A 1 84 ? -6.361 -17.496 14.843 1.00 87.88 84 PRO A O 1
ATOM 676 N N . LYS A 1 85 ? -5.577 -15.663 15.870 1.00 88.56 85 LYS A N 1
ATOM 677 C CA . LYS A 1 85 ? -5.754 -16.220 17.210 1.00 88.56 85 LYS A CA 1
ATOM 678 C C . LYS A 1 85 ? -7.237 -16.194 17.551 1.00 88.56 85 LYS A C 1
ATOM 680 O O . LYS A 1 85 ? -7.845 -15.126 17.564 1.00 88.56 85 LYS A O 1
ATOM 685 N N . THR A 1 86 ? -7.798 -17.351 17.875 1.00 89.88 86 THR A N 1
ATOM 686 C CA . THR A 1 86 ? -9.153 -17.432 18.419 1.00 89.88 86 THR A CA 1
ATOM 687 C C . THR A 1 86 ? -9.182 -16.772 19.793 1.00 89.88 86 THR A C 1
ATOM 689 O O . THR A 1 86 ? -8.438 -17.164 20.693 1.00 89.88 86 THR A O 1
ATOM 692 N N . LEU A 1 87 ? -10.037 -15.767 19.955 1.00 87.69 87 LEU A N 1
ATOM 693 C CA . LEU A 1 87 ? -10.304 -15.135 21.242 1.00 87.69 87 LEU A CA 1
ATOM 694 C C . LEU A 1 87 ? -11.564 -15.756 21.844 1.00 87.69 87 LEU A C 1
ATOM 696 O O . LEU A 1 87 ? -12.529 -16.025 21.129 1.00 87.69 87 LEU A O 1
ATOM 700 N N . SER A 1 88 ? -11.567 -15.980 23.157 1.00 90.94 88 SER A N 1
ATOM 701 C CA . SER A 1 88 ? -12.800 -16.348 23.852 1.00 90.94 88 SER A CA 1
ATOM 702 C C . SER A 1 88 ? -13.774 -15.168 23.801 1.00 90.94 88 SER A C 1
ATOM 704 O O . SER A 1 88 ? -13.341 -14.040 24.068 1.00 90.94 88 SER A O 1
ATOM 706 N N . PRO A 1 89 ? -15.064 -15.401 23.503 1.00 87.75 89 PRO A N 1
ATOM 707 C CA . PRO A 1 89 ? -16.049 -14.331 23.500 1.00 87.75 89 PRO A CA 1
ATOM 708 C C . PRO A 1 89 ? -16.118 -13.685 24.892 1.00 87.75 89 PRO A C 1
ATOM 710 O O . PRO A 1 89 ? -15.938 -14.375 25.906 1.00 87.75 89 PRO A O 1
ATOM 713 N N . PRO A 1 90 ? -16.335 -12.363 24.969 1.00 89.00 90 PRO A N 1
ATOM 714 C CA . PRO A 1 90 ? -16.516 -11.708 26.250 1.00 89.00 90 PRO A CA 1
ATOM 715 C C . PRO A 1 90 ? -17.785 -12.247 26.929 1.00 89.00 90 PRO A C 1
ATOM 717 O O . PRO A 1 90 ? -18.742 -12.647 26.272 1.00 89.00 90 PRO A O 1
ATOM 720 N N . LYS A 1 91 ? -17.775 -12.289 28.266 1.00 92.62 91 LYS A N 1
ATOM 721 C CA . LYS A 1 91 ? -18.913 -12.773 29.072 1.00 92.62 91 LYS A CA 1
ATOM 722 C C . LYS A 1 91 ? -20.111 -11.815 29.064 1.00 92.62 91 LYS A C 1
ATOM 724 O O . LYS A 1 91 ? -21.199 -12.209 29.460 1.00 92.62 91 LYS A O 1
ATOM 729 N N . GLU A 1 92 ? -19.875 -10.575 28.661 1.00 94.94 92 GLU A N 1
ATOM 730 C CA . GLU A 1 92 ? -20.816 -9.460 28.624 1.00 94.94 92 GLU A CA 1
ATOM 731 C C . GLU A 1 92 ? -20.465 -8.563 27.433 1.00 94.94 92 GLU A C 1
ATOM 733 O O . GLU A 1 92 ? -19.344 -8.636 26.911 1.00 94.94 92 GLU A O 1
ATOM 738 N N . ASP A 1 93 ? -21.394 -7.703 27.028 1.00 92.69 93 ASP A N 1
ATOM 739 C CA . ASP A 1 93 ? -21.164 -6.766 25.935 1.00 92.69 93 ASP A CA 1
ATOM 740 C C . ASP A 1 93 ? -20.079 -5.750 26.308 1.00 92.69 93 ASP A C 1
ATOM 742 O O . ASP A 1 93 ? -20.128 -5.093 27.348 1.00 92.69 93 ASP A O 1
ATOM 746 N N . LYS A 1 94 ? -19.081 -5.614 25.431 1.00 90.69 94 LYS A N 1
ATOM 747 C CA . LYS A 1 94 ? -17.983 -4.655 25.577 1.00 90.69 94 LYS A CA 1
ATOM 748 C C . LYS A 1 94 ? -17.888 -3.799 24.328 1.00 90.69 94 LYS A C 1
ATOM 750 O O . LYS A 1 94 ? -17.810 -4.321 23.219 1.00 90.69 94 LYS A O 1
ATOM 755 N N . TYR A 1 95 ? -17.845 -2.489 24.528 1.00 90.62 95 TYR A N 1
ATOM 756 C CA . TYR A 1 95 ? -17.820 -1.503 23.453 1.00 90.62 95 TYR A CA 1
ATOM 757 C C . TYR A 1 95 ? -16.440 -0.844 23.370 1.00 90.62 95 TYR A C 1
ATOM 759 O O . TYR A 1 95 ? -15.814 -0.562 24.391 1.00 90.62 95 TYR A O 1
ATOM 767 N N . ILE A 1 96 ? -15.963 -0.602 22.148 1.00 93.00 96 ILE A N 1
ATOM 768 C CA . ILE A 1 96 ? -14.725 0.135 21.866 1.00 93.00 96 ILE A CA 1
ATOM 769 C C . ILE A 1 96 ? -15.088 1.295 20.946 1.00 93.00 96 ILE A C 1
ATOM 771 O O . ILE A 1 96 ? -15.654 1.083 19.874 1.00 93.00 96 ILE A O 1
ATOM 775 N N . LEU A 1 97 ? -14.745 2.515 21.352 1.00 93.19 97 LEU A N 1
ATOM 776 C CA . LEU A 1 97 ? -14.862 3.688 20.498 1.00 93.19 97 LEU A CA 1
ATOM 777 C C . LEU A 1 97 ? -13.565 3.882 19.709 1.00 93.19 97 LEU A C 1
ATOM 779 O O . LEU A 1 97 ? -12.493 4.032 20.293 1.00 93.19 97 LEU A O 1
ATOM 783 N N . PHE A 1 98 ? -13.680 3.957 18.386 1.00 95.06 98 PHE A N 1
ATOM 784 C CA . PHE A 1 98 ? -12.612 4.437 17.515 1.00 95.06 98 PHE A CA 1
ATOM 785 C C . PHE A 1 98 ? -12.902 5.886 17.130 1.00 95.06 98 PHE A C 1
ATOM 787 O O . PHE A 1 98 ? -13.936 6.175 16.533 1.00 95.06 98 PHE A O 1
ATOM 794 N N . ALA A 1 99 ? -11.991 6.796 17.468 1.00 90.19 99 ALA A N 1
ATOM 795 C CA . ALA A 1 99 ? -12.098 8.206 17.115 1.00 90.19 99 ALA A CA 1
ATOM 796 C C . ALA A 1 99 ? -10.719 8.765 16.730 1.00 90.19 99 ALA A C 1
ATOM 798 O O . ALA A 1 99 ? -9.703 8.405 17.323 1.00 90.19 99 ALA A O 1
ATOM 799 N N . SER A 1 100 ? -10.677 9.622 15.709 1.00 91.00 100 SER A N 1
ATOM 800 C CA . SER A 1 100 ? -9.447 10.189 15.139 1.00 91.00 100 SER A CA 1
ATOM 801 C C . SER A 1 100 ? -9.726 11.541 14.481 1.00 91.00 100 SER A C 1
ATOM 803 O O . SER A 1 100 ? -10.867 11.810 14.119 1.00 91.00 100 SER A O 1
ATOM 805 N N . GLY A 1 101 ? -8.690 12.356 14.249 1.00 87.44 101 GLY A N 1
ATOM 806 C CA . GLY A 1 101 ? -8.828 13.606 13.486 1.00 87.44 101 GLY A CA 1
ATOM 807 C C . GLY A 1 101 ? -9.319 14.808 14.300 1.00 87.44 101 GLY A C 1
ATOM 808 O O . GLY A 1 101 ? -10.004 15.670 13.771 1.00 87.44 101 GLY A O 1
ATOM 809 N N . PHE A 1 102 ? -8.961 14.891 15.582 1.00 82.44 102 PHE A N 1
ATOM 810 C CA . PHE A 1 102 ? -9.443 15.937 16.493 1.00 82.44 102 PHE A CA 1
ATOM 811 C C . PHE A 1 102 ? -8.879 17.351 16.265 1.00 82.44 102 PHE A C 1
ATOM 813 O O . PHE A 1 102 ? -9.308 18.253 16.967 1.00 82.44 102 PHE A O 1
ATOM 820 N N . LEU A 1 103 ? -7.913 17.535 15.350 1.00 78.81 103 LEU A N 1
ATOM 821 C CA . LEU A 1 103 ? -7.321 18.815 14.895 1.00 78.81 103 LEU A CA 1
ATOM 822 C C . LEU A 1 103 ? -7.506 20.011 15.868 1.00 78.81 103 LEU A C 1
ATOM 824 O O . LEU A 1 103 ? -8.122 21.026 15.544 1.00 78.81 103 LEU A O 1
ATOM 828 N N . LEU A 1 104 ? -6.948 19.890 17.079 1.00 78.31 104 LEU A N 1
ATOM 829 C CA . LEU A 1 104 ? -7.223 20.784 18.219 1.00 78.31 104 LEU A CA 1
ATOM 830 C C . LEU A 1 104 ? -6.719 22.228 18.041 1.00 78.31 104 LEU A C 1
ATOM 832 O O . LEU A 1 104 ? -6.996 23.083 18.877 1.00 78.31 104 LEU A O 1
ATOM 836 N N . SER A 1 105 ? -5.958 22.500 16.982 1.00 75.38 105 SER A N 1
ATOM 837 C CA . SER A 1 105 ? -5.330 23.794 16.716 1.00 75.38 105 SER A CA 1
ATOM 838 C C . SER A 1 105 ? -6.175 24.751 15.874 1.00 75.38 105 SER A C 1
ATOM 840 O O . SER A 1 105 ? -5.795 25.912 15.757 1.00 75.38 105 SER A O 1
ATOM 842 N N . GLU A 1 106 ? -7.276 24.300 15.260 1.00 66.12 106 GLU A N 1
ATOM 843 C CA . GLU A 1 106 ? -7.882 25.047 14.144 1.00 66.12 106 GLU A CA 1
ATOM 844 C C . GLU A 1 106 ? -9.302 25.587 14.388 1.00 66.12 106 GLU A C 1
ATOM 846 O O . GLU A 1 106 ? -9.729 26.477 13.654 1.00 66.12 106 GLU A O 1
ATOM 851 N N . SER A 1 107 ? -10.055 25.121 15.398 1.00 66.19 107 SER A N 1
ATOM 852 C CA . SER A 1 107 ? -11.449 25.573 15.575 1.00 66.19 107 SER A CA 1
ATOM 853 C C . SER A 1 107 ? -12.033 25.353 16.974 1.00 66.19 107 SER A C 1
ATOM 855 O O . SER A 1 107 ? -11.962 24.258 17.531 1.00 66.19 107 SER A O 1
ATOM 857 N N . SER A 1 108 ? -12.723 26.372 17.501 1.00 66.25 108 SER A N 1
ATOM 858 C CA . SER A 1 108 ? -13.521 26.288 18.736 1.00 66.25 108 SER A CA 1
ATOM 859 C C . SER A 1 108 ? -14.730 25.348 18.618 1.00 66.25 108 SER A C 1
ATOM 861 O O . SER A 1 108 ? -15.205 24.824 19.622 1.00 66.25 108 SER A O 1
ATOM 863 N N . VAL A 1 109 ? -15.207 25.076 17.398 1.00 71.19 109 VAL A N 1
ATOM 864 C CA . VAL A 1 109 ? -16.337 24.164 17.142 1.00 71.19 109 VAL A CA 1
ATOM 865 C C . VAL A 1 109 ? -15.967 22.716 17.467 1.00 71.19 109 VAL A C 1
ATOM 867 O O . VAL A 1 109 ? -16.785 21.978 18.016 1.00 71.19 109 VAL A O 1
ATOM 870 N N . ILE A 1 110 ? -14.724 22.319 17.180 1.00 77.25 110 ILE A N 1
ATOM 871 C CA . ILE A 1 110 ? -14.231 20.962 17.453 1.00 77.25 110 ILE A CA 1
ATOM 872 C C . ILE A 1 110 ? -14.136 20.725 18.964 1.00 77.25 110 ILE A C 1
ATOM 874 O O . ILE A 1 110 ? -14.418 19.626 19.437 1.00 77.25 110 ILE A O 1
ATOM 878 N N . PHE A 1 111 ? -13.817 21.771 19.729 1.00 81.31 111 PHE A N 1
ATOM 879 C CA . PHE A 1 111 ? -13.749 21.708 21.187 1.00 81.31 111 PHE A CA 1
ATOM 880 C C . PHE A 1 111 ? -15.107 21.361 21.810 1.00 81.31 111 PHE A C 1
ATOM 882 O O . PHE A 1 111 ? -15.187 20.448 22.625 1.00 81.31 111 PHE A O 1
ATOM 889 N N . ASN A 1 112 ? -16.185 22.002 21.348 1.00 82.88 112 ASN A N 1
ATOM 890 C CA . ASN A 1 112 ? -17.541 21.712 21.827 1.00 82.88 112 ASN A CA 1
ATOM 891 C C . ASN A 1 112 ? -17.999 20.295 21.438 1.00 82.88 112 ASN A C 1
ATOM 893 O O . ASN A 1 112 ? -18.634 19.607 22.230 1.00 82.88 112 ASN A O 1
ATOM 897 N N . GLN A 1 113 ? -17.665 19.829 20.228 1.00 85.50 113 GLN A N 1
ATOM 898 C CA . GLN A 1 113 ? -17.993 18.465 19.787 1.00 85.50 113 GLN A CA 1
ATOM 899 C C . GLN A 1 113 ? -17.249 17.402 20.603 1.00 85.50 113 GLN A C 1
ATOM 901 O O . GLN A 1 113 ? -17.829 16.377 20.963 1.00 85.50 113 GLN A O 1
ATOM 906 N N . LEU A 1 114 ? -15.980 17.659 20.922 1.00 88.38 114 LEU A N 1
ATOM 907 C CA . LEU A 1 114 ? -15.179 16.826 21.811 1.00 88.38 114 LEU A CA 1
ATOM 908 C C . LEU A 1 114 ? -15.729 16.805 23.229 1.00 88.38 114 LEU A C 1
ATOM 910 O O . LEU A 1 114 ? -15.822 15.737 23.822 1.00 88.38 114 LEU A O 1
ATOM 914 N N . GLU A 1 115 ? -16.124 17.958 23.757 1.00 87.62 115 GLU A N 1
ATOM 915 C CA . GLU A 1 115 ? -16.756 18.047 25.068 1.00 87.62 115 GLU A CA 1
ATOM 916 C C . GLU A 1 115 ? -18.070 17.253 25.097 1.00 87.62 115 GLU A C 1
ATOM 918 O O . GLU A 1 115 ? -18.281 16.455 26.007 1.00 87.62 115 GLU A O 1
ATOM 923 N N . CYS A 1 116 ? -18.914 17.366 24.064 1.00 88.12 116 CYS A N 1
ATOM 924 C CA . CYS A 1 116 ? -20.116 16.540 23.927 1.00 88.12 116 CYS A CA 1
ATOM 925 C C . CYS A 1 116 ? -19.799 15.037 23.875 1.00 88.12 116 CYS A C 1
ATOM 927 O O . CYS A 1 116 ? -20.503 14.254 24.511 1.00 88.12 116 CYS A O 1
ATOM 929 N N . LEU A 1 117 ? -18.755 14.632 23.145 1.00 91.06 117 LEU A N 1
ATOM 930 C CA . LEU A 1 117 ? -18.321 13.236 23.062 1.00 91.06 117 LEU A CA 1
ATOM 931 C C . LEU A 1 117 ? -17.803 12.722 24.411 1.00 91.06 117 LEU A C 1
ATOM 933 O O . LEU A 1 117 ? -18.166 11.636 24.843 1.00 91.06 117 LEU A O 1
ATOM 937 N N . VAL A 1 118 ? -16.966 13.494 25.102 1.00 90.56 118 VAL A N 1
ATOM 938 C CA . VAL A 1 118 ? -16.458 13.121 26.429 1.00 90.56 118 VAL A CA 1
ATOM 939 C C . VAL A 1 118 ? -17.611 13.018 27.419 1.00 90.56 118 VAL A C 1
ATOM 941 O O . VAL A 1 118 ? -17.699 12.038 28.156 1.00 90.56 118 VAL A O 1
ATOM 944 N N . ASN A 1 119 ? -18.529 13.982 27.404 1.00 90.56 119 ASN A N 1
ATOM 945 C CA . ASN A 1 119 ? -19.701 13.976 28.269 1.00 90.56 119 ASN A CA 1
ATOM 946 C C . ASN A 1 119 ? -20.603 12.765 27.995 1.00 90.56 119 ASN A C 1
ATOM 948 O O . ASN A 1 119 ? -21.022 12.111 28.944 1.00 90.56 119 ASN A O 1
ATOM 952 N N . SER A 1 120 ? -20.855 12.399 26.736 1.00 89.25 120 SER A N 1
ATOM 953 C CA . SER A 1 120 ? -21.683 11.223 26.430 1.00 89.25 120 SER A CA 1
ATOM 954 C C . SER A 1 120 ? -21.043 9.899 26.865 1.00 89.25 120 SER A C 1
ATOM 956 O O . SER A 1 120 ? -21.760 8.953 27.178 1.00 89.25 120 SER A O 1
ATOM 958 N N . LEU A 1 121 ? -19.709 9.835 26.925 1.00 90.62 121 LEU A N 1
ATOM 959 C CA . LEU A 1 121 ? -18.963 8.641 27.340 1.00 90.62 121 LEU A CA 1
ATOM 960 C C . LEU A 1 121 ? -18.741 8.542 28.854 1.00 90.62 121 LEU A C 1
ATOM 962 O O . LEU A 1 121 ? -18.513 7.447 29.363 1.00 90.62 121 LEU A O 1
ATOM 966 N N . THR A 1 122 ? -18.744 9.671 29.563 1.00 88.69 122 THR A N 1
ATOM 967 C CA . THR A 1 122 ? -18.398 9.738 30.995 1.00 88.69 122 THR A CA 1
ATOM 968 C C . THR A 1 122 ? -19.602 9.961 31.901 1.00 88.69 122 THR A C 1
ATOM 970 O O . THR A 1 122 ? -19.495 9.746 33.110 1.00 88.69 122 THR A O 1
ATOM 973 N N . GLN A 1 123 ? -20.750 10.366 31.350 1.00 79.19 123 GLN A N 1
ATOM 974 C CA . GLN A 1 123 ? -21.972 10.509 32.132 1.00 79.19 123 GLN A CA 1
ATOM 975 C C . GLN A 1 123 ? -22.405 9.152 32.712 1.00 79.19 123 GLN A C 1
ATOM 977 O O . GLN A 1 123 ? -22.433 8.150 31.993 1.00 79.19 123 GLN A O 1
ATOM 982 N N . PRO A 1 124 ? -22.757 9.100 34.011 1.00 64.69 124 PRO A N 1
ATOM 983 C CA . PRO A 1 124 ? -23.216 7.874 34.638 1.00 64.69 124 PRO A CA 1
ATOM 984 C C . PRO A 1 124 ? -24.507 7.423 33.959 1.00 64.69 124 PRO A C 1
ATOM 986 O O . PRO A 1 124 ? -25.500 8.151 33.908 1.00 64.69 124 PRO A O 1
ATOM 989 N N . THR A 1 125 ? -24.485 6.207 33.430 1.00 60.25 125 THR A N 1
ATOM 990 C CA . THR A 1 125 ? -25.648 5.560 32.836 1.00 60.25 125 THR A CA 1
ATOM 991 C C . THR A 1 125 ? -26.630 5.254 33.964 1.00 60.25 125 THR A C 1
ATOM 993 O O . THR A 1 125 ? -26.541 4.222 34.623 1.00 60.25 125 THR A O 1
ATOM 996 N N . ASN A 1 126 ? -27.571 6.163 34.223 1.00 51.72 126 ASN A N 1
ATOM 997 C CA . ASN A 1 126 ? -28.754 5.870 35.030 1.00 51.72 126 ASN A CA 1
ATOM 998 C C . ASN A 1 126 ? -29.692 4.995 34.185 1.00 51.72 126 ASN A C 1
ATOM 1000 O O . ASN A 1 126 ? -30.734 5.434 33.707 1.00 51.72 126 ASN A O 1
ATOM 1004 N N . ILE A 1 127 ? -29.280 3.749 33.948 1.00 54.38 127 ILE A N 1
ATOM 1005 C CA . ILE A 1 127 ? -30.174 2.710 33.451 1.00 54.38 127 ILE A CA 1
ATOM 1006 C C . ILE A 1 127 ? -30.956 2.249 34.678 1.00 54.38 127 ILE A C 1
ATOM 1008 O O . ILE A 1 127 ? -30.543 1.342 35.396 1.00 54.38 127 ILE A O 1
ATOM 1012 N N . GLN A 1 128 ? -32.061 2.937 34.969 1.00 45.00 128 GLN A N 1
ATOM 1013 C CA . GLN A 1 128 ? -33.115 2.326 35.766 1.00 45.00 128 GLN A CA 1
ATOM 1014 C C . GLN A 1 128 ? -33.711 1.216 34.902 1.00 45.00 128 GLN A C 1
ATOM 1016 O O . GLN A 1 128 ? -34.344 1.481 33.884 1.00 45.00 128 GLN A O 1
ATOM 1021 N N . SER A 1 129 ? -33.412 -0.026 35.270 1.00 43.72 129 SER A N 1
ATOM 1022 C CA . SER A 1 129 ? -34.108 -1.210 34.783 1.00 43.72 129 SER A CA 1
ATOM 1023 C C . SER A 1 129 ? -35.559 -1.149 35.267 1.00 43.72 129 SER A C 1
ATOM 1025 O O . SER A 1 129 ? -35.788 -1.260 36.475 1.00 43.72 129 SER A O 1
ATOM 1027 N N . GLU A 1 130 ? -36.503 -0.936 34.351 1.00 37.53 130 GLU A N 1
ATOM 1028 C CA . GLU A 1 130 ? -37.897 -1.368 34.538 1.00 37.53 130 GLU A CA 1
ATOM 1029 C C . GLU A 1 130 ? -38.003 -2.897 34.467 1.00 37.53 130 GLU A C 1
ATOM 1031 O O . GLU A 1 130 ? -37.245 -3.511 33.675 1.00 37.53 130 GLU A O 1
#

Foldseek 3Di:
DVQDDDPVVQPPDPPHRDDDDDDPDRDDPPDWDWDDDPPDIATEDAPDDPVVDDPPFDKDFDADADPVRHTHGPDIGHDDDDDDDDDDDDPDDDDDDDDDDLPVPPDPVSVVVVVVVCCVVPPDPPPPDD

Radius of gyration: 25.65 Å; chains: 1; bounding box: 58×47×62 Å

Organism: NCBI:txid392030

pLDDT: mean 86.48, std 12.1, range [37.53, 98.19]

Secondary structure (DSSP, 8-state):
--SS--HHHHHTSTT---PPPP-S----TT--EEEE-SS-EEEEEES--GGG--TT--EEEEEEE-TTSEEEEEEEEEPPPPPPPPPPPPSS-----------TTS-HHHHHHHHHHHHHHHS-------

InterPro domains:
  IPR024826 DNA polymerase delta/II small subunit family [PTHR10416] (1-125)
  IPR040663 DNA polymerase delta subunit, OB-fold domain [PF18018] (1-76)